Protein AF-A0A2T9XC57-F1 (afdb_monomer_lite)

Sequence (174 aa):
NIGWILNLRFNVKRILAKNRISYIISRSEQPKIIGRLDHIFEPLQGNVNLTKVRIVFYYKGPLEKLVKIESRRFYNKVRNEIYHRIEKEVSDSEFDNILKEMKTILSGIIKSDDDFDMLVNKAIIESVNSEIALIIGSDKNGIKFLFNKGNLIKEKGSVESIRSGMKFVMKKKE

Structure (mmCIF, N/CA/C/O backbone):
data_AF-A0A2T9XC57-F1
#
_entry.id   AF-A0A2T9XC57-F1
#
loop_
_atom_site.group_PDB
_atom_site.id
_atom_site.type_symbol
_atom_site.label_atom_id
_atom_site.label_alt_id
_atom_site.label_comp_id
_atom_site.label_asym_id
_atom_site.label_entity_id
_atom_site.label_seq_id
_atom_site.pdbx_PDB_ins_code
_atom_site.Cartn_x
_atom_site.Cartn_y
_atom_site.Cartn_z
_atom_site.occupancy
_atom_site.B_iso_or_equiv
_atom_site.auth_seq_id
_atom_site.auth_comp_id
_atom_site.auth_asym_id
_atom_site.auth_atom_id
_atom_site.pdbx_PDB_model_num
ATOM 1 N N . ASN A 1 1 ? -4.853 -30.685 -26.811 1.00 34.88 1 ASN A N 1
ATOM 2 C CA . ASN A 1 1 ? -3.842 -29.616 -26.661 1.00 34.88 1 ASN A CA 1
ATOM 3 C C . ASN A 1 1 ? -3.579 -29.377 -25.190 1.00 34.88 1 ASN A C 1
ATOM 5 O O . ASN A 1 1 ? -4.455 -28.896 -24.487 1.00 34.88 1 ASN A O 1
ATOM 9 N N . ILE A 1 2 ? -2.418 -29.825 -24.719 1.00 35.09 2 ILE A N 1
ATOM 10 C CA . ILE A 1 2 ? -2.031 -29.848 -23.307 1.00 35.09 2 ILE A CA 1
ATOM 11 C C . ILE A 1 2 ? -1.477 -28.461 -22.960 1.00 35.09 2 ILE A C 1
ATOM 13 O O . ILE A 1 2 ? -0.397 -28.091 -23.410 1.00 35.09 2 ILE A O 1
ATOM 17 N N . GLY A 1 3 ? -2.257 -27.671 -22.221 1.00 43.16 3 GLY A N 1
ATOM 18 C CA . GLY A 1 3 ? -1.859 -26.348 -21.748 1.00 43.16 3 GLY A CA 1
ATOM 19 C C . GLY A 1 3 ? -0.864 -26.478 -20.604 1.00 43.16 3 GLY A C 1
ATOM 20 O O . GLY A 1 3 ? -1.249 -26.753 -19.471 1.00 43.16 3 GLY A O 1
ATOM 21 N N . TRP A 1 4 ? 0.423 -26.315 -20.891 1.00 40.09 4 TRP A N 1
ATOM 22 C CA . TRP A 1 4 ? 1.441 -26.246 -19.850 1.00 40.09 4 TRP A CA 1
ATOM 23 C C . TRP A 1 4 ? 1.221 -24.962 -19.050 1.00 40.09 4 TRP A C 1
ATOM 25 O O . TRP A 1 4 ? 1.436 -23.858 -19.548 1.00 40.09 4 TRP A O 1
ATOM 35 N N . ILE A 1 5 ? 0.775 -25.107 -17.802 1.00 48.94 5 ILE A N 1
ATOM 36 C CA . ILE A 1 5 ? 0.831 -24.038 -16.808 1.00 48.94 5 ILE A CA 1
ATOM 37 C C . ILE A 1 5 ? 2.315 -23.738 -16.587 1.00 48.94 5 ILE A C 1
ATOM 39 O O . ILE A 1 5 ? 3.047 -24.511 -15.968 1.00 48.94 5 ILE A O 1
ATOM 43 N N . LEU A 1 6 ? 2.782 -22.627 -17.153 1.00 58.06 6 LEU A N 1
ATOM 44 C CA . LEU A 1 6 ? 4.124 -22.113 -16.919 1.00 58.06 6 LEU A CA 1
ATOM 45 C C . LEU A 1 6 ? 4.202 -21.612 -15.471 1.00 58.06 6 LEU A C 1
ATOM 47 O O . LEU A 1 6 ? 3.833 -20.478 -15.175 1.00 58.06 6 LEU A O 1
ATOM 51 N N . ASN A 1 7 ? 4.698 -22.450 -14.562 1.00 60.66 7 ASN A N 1
ATOM 52 C CA . ASN A 1 7 ? 5.052 -22.023 -13.211 1.00 60.66 7 ASN A CA 1
ATOM 53 C C . ASN A 1 7 ? 6.324 -21.164 -13.271 1.00 60.66 7 ASN A C 1
ATOM 55 O O . ASN A 1 7 ? 7.445 -21.671 -13.285 1.00 60.66 7 ASN A O 1
ATOM 59 N N . LEU A 1 8 ? 6.151 -19.843 -13.338 1.00 70.38 8 LEU A N 1
ATOM 60 C CA . LEU A 1 8 ? 7.250 -18.880 -13.306 1.00 70.38 8 LEU A CA 1
ATOM 61 C C . LEU A 1 8 ? 7.560 -18.525 -11.842 1.00 70.38 8 LEU A C 1
ATOM 63 O O . LEU A 1 8 ? 6.726 -17.941 -11.153 1.00 70.38 8 LEU A O 1
ATOM 67 N N . ARG A 1 9 ? 8.763 -18.857 -11.358 1.00 78.81 9 ARG A N 1
ATOM 68 C CA . ARG A 1 9 ? 9.241 -18.415 -10.038 1.00 78.81 9 ARG A CA 1
ATOM 69 C C . ARG A 1 9 ? 9.951 -17.070 -10.165 1.00 78.81 9 ARG A C 1
ATOM 71 O O . ARG A 1 9 ? 10.839 -16.908 -11.002 1.00 78.81 9 ARG A O 1
ATOM 78 N N . PHE A 1 10 ? 9.577 -16.123 -9.311 1.00 83.19 10 PHE A N 1
ATOM 79 C CA . PHE A 1 10 ? 10.170 -14.791 -9.248 1.00 83.19 10 PHE A CA 1
ATOM 80 C C . PHE A 1 10 ? 10.747 -14.533 -7.860 1.00 83.19 10 PHE A C 1
ATOM 82 O O . PHE A 1 10 ? 10.156 -14.915 -6.853 1.00 83.19 10 PHE A O 1
ATOM 89 N N . ASN A 1 11 ? 11.883 -13.846 -7.807 1.00 87.94 11 ASN A N 1
ATOM 90 C CA . ASN A 1 11 ? 12.405 -13.268 -6.579 1.00 87.94 11 ASN A CA 1
ATOM 91 C C . ASN A 1 11 ? 11.874 -11.838 -6.455 1.00 87.94 11 ASN A C 1
ATOM 93 O O . ASN A 1 11 ? 12.031 -11.050 -7.388 1.00 87.94 11 ASN A O 1
ATOM 97 N N . VAL A 1 12 ? 11.248 -11.510 -5.326 1.00 88.69 12 VAL A N 1
ATOM 98 C CA . VAL A 1 12 ? 10.724 -10.168 -5.055 1.00 88.69 12 VAL A CA 1
ATOM 99 C C . VAL A 1 12 ? 11.449 -9.593 -3.847 1.00 88.69 12 VAL A C 1
ATOM 101 O O . VAL A 1 12 ? 11.424 -10.172 -2.764 1.00 88.69 12 VAL A O 1
ATOM 104 N N . LYS A 1 13 ? 12.080 -8.432 -4.024 1.00 89.25 13 LYS A N 1
ATOM 105 C CA . LYS A 1 13 ? 12.746 -7.681 -2.955 1.00 89.25 13 LYS A CA 1
ATOM 106 C C . LYS A 1 13 ? 12.086 -6.324 -2.785 1.00 89.25 13 LYS A C 1
ATOM 108 O O . LYS A 1 13 ? 11.920 -5.597 -3.761 1.00 89.25 13 LYS A O 1
ATOM 113 N N . ARG A 1 14 ? 11.763 -5.962 -1.544 1.00 92.88 14 ARG A N 1
ATOM 114 C CA . ARG A 1 14 ? 11.306 -4.618 -1.172 1.00 92.88 14 ARG A CA 1
ATOM 115 C C . ARG A 1 14 ? 12.470 -3.840 -0.567 1.00 92.88 14 ARG A C 1
ATOM 117 O O . ARG A 1 14 ? 13.152 -4.352 0.313 1.00 92.88 14 ARG A O 1
ATOM 124 N N . ILE A 1 15 ? 12.671 -2.609 -1.022 1.00 89.38 15 ILE A N 1
ATOM 125 C CA . ILE A 1 15 ? 13.665 -1.671 -0.497 1.00 89.38 15 ILE A CA 1
ATOM 126 C C . ILE A 1 15 ? 12.924 -0.413 -0.055 1.00 89.38 15 ILE A C 1
ATOM 128 O O . ILE A 1 15 ? 12.207 0.196 -0.852 1.00 89.38 15 ILE A O 1
ATOM 132 N N . LEU A 1 16 ? 13.104 -0.038 1.210 1.00 84.94 16 LEU A N 1
ATOM 133 C CA . LEU A 1 16 ? 12.535 1.165 1.807 1.00 84.94 16 LEU A CA 1
ATOM 134 C C . LEU A 1 16 ? 13.640 2.213 1.960 1.00 84.94 16 LEU A C 1
ATOM 136 O O . LEU A 1 16 ? 14.706 1.924 2.495 1.00 84.94 16 LEU A O 1
ATOM 140 N N . ALA A 1 17 ? 13.384 3.420 1.471 1.00 85.31 17 ALA A N 1
ATOM 141 C CA . ALA A 1 17 ? 14.211 4.602 1.663 1.00 85.31 17 ALA A CA 1
ATOM 142 C C . ALA A 1 17 ? 13.312 5.779 2.065 1.00 85.31 17 ALA A C 1
ATOM 144 O O . ALA A 1 17 ? 12.106 5.745 1.821 1.00 85.31 17 ALA A O 1
ATOM 145 N N . LYS A 1 18 ? 13.903 6.838 2.637 1.00 79.38 18 LYS A N 1
ATOM 146 C CA . LYS A 1 18 ? 13.185 7.971 3.256 1.00 79.38 18 LYS A CA 1
ATOM 147 C C . LYS A 1 18 ? 12.006 8.512 2.432 1.00 79.38 18 LYS A C 1
ATOM 149 O O . LYS A 1 18 ? 10.978 8.851 2.997 1.00 79.38 18 LYS A O 1
ATOM 154 N N . ASN A 1 19 ? 12.153 8.605 1.114 1.00 85.06 19 ASN A N 1
ATOM 155 C CA . ASN A 1 19 ? 11.127 9.118 0.206 1.00 85.06 19 ASN A CA 1
ATOM 156 C C . ASN A 1 19 ? 10.875 8.188 -0.990 1.00 85.06 19 ASN A C 1
ATOM 158 O O . ASN A 1 19 ? 10.406 8.627 -2.043 1.00 85.06 19 ASN A O 1
ATOM 162 N N . ARG A 1 20 ? 11.235 6.906 -0.869 1.00 87.31 20 ARG A N 1
ATOM 163 C CA . ARG A 1 20 ? 11.116 5.953 -1.972 1.00 87.31 20 ARG A CA 1
ATOM 164 C C . ARG A 1 20 ? 10.869 4.539 -1.476 1.00 87.31 20 ARG A C 1
ATOM 166 O O . ARG A 1 20 ? 11.634 4.009 -0.680 1.00 87.31 20 ARG A O 1
ATOM 173 N N . ILE A 1 21 ? 9.871 3.888 -2.057 1.00 90.00 21 ILE A N 1
ATOM 174 C CA . ILE A 1 21 ? 9.620 2.457 -1.890 1.00 90.00 21 ILE A CA 1
ATOM 175 C C . ILE A 1 21 ? 9.890 1.787 -3.231 1.00 90.00 21 ILE A C 1
ATOM 177 O O . ILE A 1 21 ? 9.245 2.114 -4.224 1.00 90.00 21 ILE A O 1
ATOM 181 N N . SER A 1 22 ? 10.843 0.859 -3.273 1.00 91.69 22 SER A N 1
ATOM 182 C CA . SER A 1 22 ? 11.195 0.123 -4.493 1.00 91.69 22 SER A CA 1
ATOM 183 C C . SER A 1 22 ? 10.868 -1.357 -4.339 1.00 91.69 22 SER A C 1
ATOM 185 O O . SER A 1 22 ? 11.278 -1.985 -3.365 1.00 91.69 22 SER A O 1
ATOM 187 N N . TYR A 1 23 ? 10.201 -1.938 -5.327 1.00 92.56 23 TYR A N 1
ATOM 188 C CA . TYR A 1 23 ? 10.019 -3.377 -5.468 1.00 92.56 23 TYR A CA 1
ATOM 189 C C . TYR A 1 23 ? 10.837 -3.845 -6.663 1.00 92.56 23 TYR A C 1
ATOM 191 O O . TYR A 1 23 ? 10.642 -3.365 -7.777 1.00 92.56 23 TYR A O 1
ATOM 199 N N . ILE A 1 24 ? 11.766 -4.764 -6.439 1.00 92.69 24 ILE A N 1
ATOM 200 C CA . ILE A 1 24 ? 12.583 -5.372 -7.486 1.00 92.6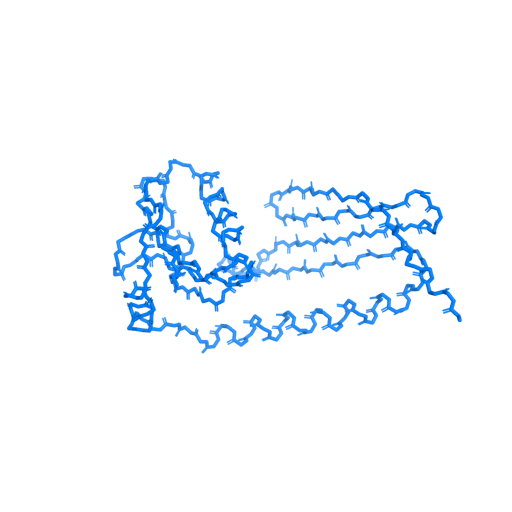9 24 ILE A CA 1
ATOM 201 C C . ILE A 1 24 ? 12.094 -6.798 -7.671 1.00 92.69 24 ILE A C 1
ATOM 203 O O . ILE A 1 24 ? 12.098 -7.582 -6.727 1.00 92.69 24 ILE A O 1
ATOM 207 N N . ILE A 1 25 ? 11.690 -7.119 -8.893 1.00 90.44 25 ILE A N 1
ATOM 208 C CA . ILE A 1 25 ? 11.275 -8.454 -9.304 1.00 90.44 25 ILE A CA 1
ATOM 209 C C . ILE A 1 25 ? 12.365 -8.983 -10.226 1.00 90.44 25 ILE A C 1
ATOM 211 O O . ILE A 1 25 ? 12.698 -8.339 -11.219 1.00 90.44 25 ILE A O 1
ATOM 215 N N . SER A 1 26 ? 12.941 -10.138 -9.928 1.00 91.12 26 SER A N 1
ATOM 216 C CA . SER A 1 26 ? 13.963 -10.727 -10.787 1.00 91.12 26 SER A CA 1
ATOM 217 C C . SER A 1 26 ? 13.775 -12.222 -10.980 1.00 91.12 26 SER A C 1
ATOM 219 O O . SER A 1 26 ? 13.326 -12.952 -10.096 1.00 91.12 26 SER A O 1
ATOM 221 N N . ARG A 1 27 ? 14.145 -12.674 -12.175 1.00 87.75 27 ARG A N 1
ATOM 222 C CA . ARG A 1 27 ? 14.293 -14.075 -12.539 1.00 87.75 27 ARG A CA 1
ATOM 223 C C . ARG A 1 27 ? 15.589 -14.238 -13.322 1.00 87.75 27 ARG A C 1
ATOM 225 O O . ARG A 1 27 ? 15.768 -13.621 -14.372 1.00 87.75 27 ARG A O 1
ATOM 232 N N . SER A 1 28 ? 16.487 -15.063 -12.795 1.00 85.19 28 SER A N 1
ATOM 233 C CA . SER A 1 28 ? 17.768 -15.401 -13.424 1.00 85.19 28 SER A CA 1
ATOM 234 C C . SER A 1 28 ? 17.653 -16.539 -14.446 1.00 85.19 28 SER A C 1
ATOM 236 O O . SER A 1 28 ? 18.448 -16.590 -15.385 1.00 85.19 28 SER A O 1
ATOM 238 N N . GLU A 1 29 ? 16.669 -17.425 -14.279 1.00 84.19 29 GLU A N 1
ATOM 239 C CA . GLU A 1 29 ? 16.327 -18.506 -15.213 1.00 84.19 29 GLU A CA 1
ATOM 240 C C . GLU A 1 29 ? 15.667 -17.987 -16.494 1.00 84.19 29 GLU A C 1
ATOM 242 O O . GLU A 1 29 ? 15.123 -16.884 -16.514 1.00 84.19 29 GLU A O 1
ATOM 247 N N . GLN A 1 30 ? 15.668 -18.793 -17.561 1.00 80.44 30 GLN A N 1
ATOM 248 C CA . GLN A 1 30 ? 14.990 -18.419 -18.798 1.00 80.44 30 GLN A CA 1
ATOM 249 C C . GLN A 1 30 ? 13.449 -18.543 -18.691 1.00 80.44 30 GLN A C 1
ATOM 251 O O . GLN A 1 30 ? 12.946 -19.540 -18.172 1.00 80.44 30 GLN A O 1
ATOM 256 N N . PRO A 1 31 ? 12.694 -17.558 -19.213 1.00 80.88 31 PRO A N 1
ATOM 257 C CA . PRO A 1 31 ? 13.201 -16.292 -19.728 1.00 80.88 31 PRO A CA 1
ATOM 258 C C . PRO A 1 31 ? 13.655 -15.358 -18.599 1.00 80.88 31 PRO A C 1
ATOM 260 O O . PRO A 1 31 ? 12.951 -15.183 -17.601 1.00 80.88 31 PRO A O 1
ATOM 263 N N . LYS A 1 32 ? 14.815 -14.718 -18.795 1.00 87.62 32 LYS A N 1
ATOM 264 C CA . LYS A 1 32 ? 15.352 -13.748 -17.835 1.00 87.62 32 LYS A CA 1
ATOM 265 C C . LYS A 1 32 ? 14.426 -12.543 -17.765 1.00 87.62 32 LYS A C 1
ATOM 267 O O . LYS A 1 32 ? 14.087 -11.964 -18.797 1.00 87.62 32 LYS A O 1
ATOM 272 N N . ILE A 1 33 ? 14.045 -12.167 -16.551 1.00 88.94 33 ILE A N 1
ATOM 273 C CA . ILE A 1 33 ? 13.144 -11.042 -16.297 1.00 88.94 33 ILE A CA 1
ATOM 274 C C . ILE A 1 33 ? 13.747 -10.174 -15.203 1.00 88.94 33 ILE A C 1
ATOM 276 O O . ILE A 1 33 ? 14.167 -10.673 -14.159 1.00 88.94 33 ILE A O 1
ATOM 280 N N . ILE A 1 34 ? 13.764 -8.866 -15.437 1.00 91.62 34 ILE A N 1
ATOM 281 C CA . ILE A 1 34 ? 14.095 -7.856 -14.436 1.00 91.62 34 ILE A CA 1
ATOM 282 C C . ILE A 1 34 ? 12.993 -6.802 -14.475 1.00 91.62 34 ILE A C 1
ATOM 284 O O . ILE A 1 34 ? 12.800 -6.128 -15.482 1.00 91.62 34 ILE A O 1
ATOM 288 N N . GLY A 1 35 ? 12.273 -6.664 -13.372 1.00 92.00 35 GLY A N 1
ATOM 289 C CA . GLY A 1 35 ? 11.265 -5.643 -13.142 1.00 92.00 35 GLY A CA 1
ATOM 290 C C . GLY A 1 35 ? 11.639 -4.777 -11.945 1.00 92.00 35 GLY A C 1
ATOM 291 O O . GLY A 1 35 ? 12.225 -5.255 -10.972 1.00 92.00 35 GLY A O 1
ATOM 292 N N . ARG A 1 36 ? 11.286 -3.498 -11.998 1.00 92.69 36 ARG A N 1
ATOM 293 C CA . ARG A 1 36 ? 11.405 -2.574 -10.872 1.00 92.69 36 ARG A CA 1
ATOM 294 C C . ARG A 1 36 ? 10.187 -1.667 -10.830 1.00 92.69 36 ARG A C 1
ATOM 296 O O . ARG A 1 36 ? 9.860 -1.047 -11.835 1.00 92.69 36 ARG A O 1
ATOM 303 N N . LEU A 1 37 ? 9.549 -1.576 -9.674 1.00 91.38 37 LEU A N 1
ATOM 304 C CA . LEU A 1 37 ? 8.478 -0.630 -9.394 1.00 91.38 37 LEU A CA 1
ATOM 305 C C . LEU A 1 37 ? 8.942 0.312 -8.290 1.00 91.38 37 LEU A C 1
ATOM 307 O O . LEU A 1 37 ? 9.191 -0.128 -7.173 1.00 91.38 37 LEU A O 1
ATOM 311 N N . ASP A 1 38 ? 9.053 1.594 -8.602 1.00 90.31 38 ASP A N 1
ATOM 312 C CA . ASP A 1 38 ? 9.417 2.633 -7.651 1.00 90.31 38 ASP A CA 1
ATOM 313 C C . ASP A 1 38 ? 8.210 3.528 -7.364 1.00 90.31 38 ASP A C 1
ATOM 315 O O . ASP A 1 38 ? 7.612 4.082 -8.285 1.00 90.31 38 ASP A O 1
ATOM 319 N N . HIS A 1 39 ? 7.901 3.720 -6.086 1.00 90.25 39 HIS A N 1
ATOM 320 C CA . HIS A 1 39 ? 7.047 4.793 -5.589 1.00 90.25 39 HIS A CA 1
ATOM 321 C C . HIS A 1 39 ? 7.962 5.858 -4.999 1.00 90.25 39 HIS A C 1
ATOM 323 O O . HIS A 1 39 ? 8.689 5.574 -4.050 1.00 90.25 39 HIS A O 1
ATOM 329 N N . ILE A 1 40 ? 7.977 7.051 -5.584 1.00 87.62 40 ILE A N 1
ATOM 330 C CA . ILE A 1 40 ? 8.833 8.161 -5.163 1.00 87.62 40 ILE A CA 1
ATOM 331 C C . ILE A 1 40 ? 7.928 9.281 -4.660 1.00 87.62 40 ILE A C 1
ATOM 333 O O . ILE A 1 40 ? 7.050 9.736 -5.389 1.00 87.62 40 ILE A O 1
ATOM 337 N N . PHE A 1 41 ? 8.145 9.700 -3.421 1.00 86.38 41 PHE A N 1
ATOM 338 C CA . PHE A 1 41 ? 7.369 10.724 -2.735 1.00 86.38 41 PHE A CA 1
ATOM 339 C C . PHE A 1 41 ? 8.151 12.038 -2.801 1.00 86.38 41 PHE A C 1
ATOM 341 O O . PHE A 1 41 ? 9.217 12.170 -2.200 1.00 86.38 41 PHE A O 1
ATOM 348 N N . GLU A 1 42 ? 7.669 12.995 -3.588 1.00 81.75 42 GLU A N 1
ATOM 349 C CA . GLU A 1 42 ? 8.304 14.305 -3.756 1.00 81.75 42 GLU A CA 1
ATOM 350 C C . GLU A 1 42 ? 7.339 15.385 -3.244 1.00 81.75 42 GLU A C 1
ATOM 352 O O . GLU A 1 42 ? 6.196 15.422 -3.706 1.00 81.75 42 GLU A O 1
ATOM 357 N N . PRO A 1 43 ? 7.740 16.268 -2.310 1.00 71.94 43 PRO A N 1
ATOM 358 C CA . PRO A 1 43 ? 6.919 17.425 -1.972 1.00 71.94 43 PRO A CA 1
ATOM 359 C C . PRO A 1 43 ? 6.743 18.290 -3.225 1.00 71.94 43 PRO A C 1
ATOM 361 O O . PRO A 1 43 ? 7.686 18.489 -3.999 1.00 71.94 43 PRO A O 1
ATOM 364 N N . LEU A 1 44 ? 5.531 18.786 -3.457 1.00 68.69 44 LEU A N 1
ATOM 365 C CA . LEU A 1 44 ? 5.274 19.721 -4.544 1.00 68.69 44 LEU A CA 1
ATOM 366 C C . LEU A 1 44 ? 6.041 21.016 -4.270 1.00 68.69 44 LEU A C 1
ATOM 368 O O . LEU A 1 44 ? 5.966 21.581 -3.179 1.00 68.69 44 LEU A O 1
ATOM 372 N N . GLN A 1 45 ? 6.811 21.476 -5.260 1.00 66.50 45 GLN A N 1
ATOM 373 C CA . GLN A 1 45 ? 7.562 22.725 -5.145 1.00 66.50 45 GLN A CA 1
ATOM 374 C C . GLN A 1 45 ? 6.622 23.859 -4.712 1.00 66.50 45 GLN A C 1
ATOM 376 O O . GLN A 1 45 ? 5.598 24.095 -5.347 1.00 66.50 45 GLN A O 1
ATOM 381 N N . GLY A 1 46 ? 6.970 24.532 -3.613 1.00 62.94 46 GLY A N 1
ATOM 382 C CA . GLY A 1 46 ? 6.188 25.636 -3.053 1.00 62.94 46 GLY A CA 1
ATOM 383 C C . GLY A 1 46 ? 5.027 25.235 -2.134 1.00 62.94 46 GLY A C 1
ATOM 384 O O . GLY A 1 46 ? 4.408 26.128 -1.565 1.00 62.94 46 GLY A O 1
ATOM 385 N N . ASN A 1 47 ? 4.736 23.942 -1.935 1.00 60.03 47 ASN A N 1
ATOM 386 C CA . ASN A 1 47 ? 3.706 23.502 -0.990 1.00 60.03 47 ASN A CA 1
ATOM 387 C C . ASN A 1 47 ? 4.122 22.235 -0.223 1.00 60.03 47 ASN A C 1
ATOM 389 O O . ASN A 1 47 ? 4.011 21.114 -0.716 1.00 60.03 47 ASN A O 1
ATOM 393 N N . VAL A 1 48 ? 4.576 22.432 1.017 1.00 61.16 48 VAL A N 1
ATOM 394 C CA . VAL A 1 48 ? 5.093 21.374 1.906 1.00 61.16 48 VAL A CA 1
ATOM 395 C C . VAL A 1 48 ? 4.021 20.363 2.325 1.00 61.16 48 VAL A C 1
ATOM 397 O O . VAL A 1 48 ? 4.359 19.242 2.692 1.00 61.16 48 VAL A O 1
ATOM 400 N N . ASN A 1 49 ? 2.742 20.736 2.222 1.00 62.38 49 ASN A N 1
ATOM 401 C CA . ASN A 1 49 ? 1.608 19.904 2.631 1.00 62.38 49 ASN A CA 1
ATOM 402 C C . ASN A 1 49 ? 1.055 19.050 1.482 1.00 62.38 49 ASN A C 1
ATOM 404 O O . ASN A 1 49 ? 0.115 18.285 1.674 1.00 62.38 49 ASN A O 1
ATOM 408 N N . LEU A 1 50 ? 1.607 19.175 0.271 1.00 64.62 50 LEU A N 1
ATOM 409 C CA . LEU A 1 50 ? 1.182 18.387 -0.880 1.00 64.62 50 LEU A CA 1
ATOM 410 C C . LEU A 1 50 ? 2.327 17.491 -1.346 1.00 64.62 50 LEU A C 1
ATOM 412 O O . LEU A 1 50 ? 3.355 17.960 -1.830 1.00 64.62 50 LEU A O 1
ATOM 416 N N . THR A 1 51 ? 2.131 16.179 -1.243 1.00 73.75 51 THR A N 1
ATOM 417 C CA . THR A 1 51 ? 3.089 15.186 -1.739 1.00 73.75 51 THR A CA 1
ATOM 418 C C . THR A 1 51 ? 2.655 14.672 -3.105 1.00 73.75 51 THR A C 1
ATOM 420 O O . THR A 1 51 ? 1.567 14.125 -3.271 1.00 73.75 51 THR A O 1
ATOM 423 N N . LYS A 1 52 ? 3.532 14.796 -4.099 1.00 80.56 52 LYS A N 1
ATOM 424 C CA . LYS A 1 52 ? 3.388 14.140 -5.395 1.00 80.56 52 LYS A CA 1
ATOM 425 C C . LYS A 1 52 ? 3.996 12.745 -5.321 1.00 80.56 52 LYS A C 1
ATOM 427 O O . LYS A 1 52 ? 5.188 12.585 -5.071 1.00 80.56 52 LYS A O 1
ATOM 432 N N . VAL A 1 53 ? 3.184 11.731 -5.610 1.00 83.31 53 VAL A N 1
ATOM 433 C CA . VAL A 1 53 ? 3.660 10.352 -5.758 1.00 83.31 53 VAL 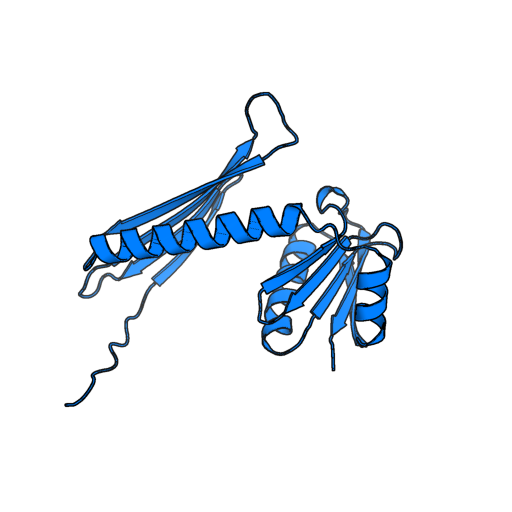A CA 1
ATOM 434 C C . VAL A 1 53 ? 3.981 10.090 -7.228 1.00 83.31 53 VAL A C 1
ATOM 436 O O . VAL A 1 53 ? 3.094 10.085 -8.083 1.00 83.31 53 VAL A O 1
ATOM 439 N N . ARG A 1 54 ? 5.258 9.861 -7.544 1.00 84.94 54 ARG A N 1
ATOM 440 C CA . ARG A 1 54 ? 5.703 9.397 -8.864 1.00 84.94 54 ARG A CA 1
ATOM 441 C C . ARG A 1 54 ? 5.868 7.882 -8.836 1.00 84.94 54 ARG A C 1
ATOM 443 O O . ARG A 1 54 ? 6.747 7.366 -8.150 1.00 84.94 54 ARG A O 1
ATOM 450 N N . ILE A 1 55 ? 5.054 7.187 -9.626 1.00 86.62 55 ILE A N 1
ATOM 451 C CA . ILE A 1 55 ? 5.157 5.740 -9.834 1.00 86.62 55 ILE A CA 1
ATOM 452 C C . ILE A 1 55 ? 5.960 5.489 -11.110 1.00 86.62 55 ILE A C 1
ATOM 454 O O . ILE A 1 55 ? 5.566 5.936 -12.188 1.00 86.62 55 ILE A O 1
ATOM 458 N N . VAL A 1 56 ? 7.088 4.792 -10.996 1.00 88.56 56 VAL A N 1
ATOM 459 C CA . VAL A 1 56 ? 7.951 4.4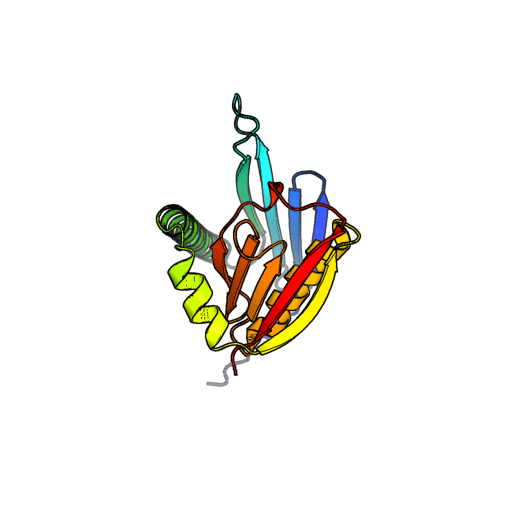38 -12.131 1.00 88.56 56 VAL A CA 1
ATOM 460 C C . VAL A 1 56 ? 8.045 2.928 -12.222 1.00 88.56 56 VAL A C 1
ATOM 462 O O . VAL A 1 56 ? 8.477 2.270 -11.280 1.00 88.56 56 VAL A O 1
ATOM 465 N N . PHE A 1 57 ? 7.666 2.381 -13.372 1.00 90.75 57 PHE A N 1
ATOM 466 C CA . PHE A 1 57 ? 7.812 0.962 -13.651 1.00 90.75 57 PHE A CA 1
ATOM 467 C C . PHE A 1 57 ? 8.835 0.737 -14.763 1.00 90.75 57 PHE A C 1
ATOM 469 O O . PHE A 1 57 ? 8.705 1.272 -15.865 1.00 90.75 57 PHE A O 1
ATOM 476 N N . TYR A 1 58 ? 9.851 -0.063 -14.459 1.00 91.50 58 TYR A N 1
ATOM 477 C CA . TYR A 1 58 ? 10.862 -0.540 -15.389 1.00 91.50 58 TYR A CA 1
ATOM 478 C C . TYR A 1 58 ? 10.702 -2.043 -15.580 1.00 91.50 58 TYR A C 1
ATOM 480 O O . TYR A 1 58 ? 10.517 -2.786 -14.616 1.00 91.50 58 TYR A O 1
ATOM 488 N N . TYR A 1 59 ? 10.831 -2.490 -16.822 1.00 90.12 59 TYR A N 1
ATOM 489 C CA . TYR A 1 59 ? 10.804 -3.897 -17.175 1.00 90.12 59 TYR A CA 1
ATOM 490 C C . TYR A 1 59 ? 11.812 -4.176 -18.284 1.00 90.12 59 TYR A C 1
ATOM 492 O O . TYR A 1 59 ? 11.889 -3.421 -19.252 1.00 90.12 59 TYR A O 1
ATOM 500 N N . LYS A 1 60 ? 12.542 -5.281 -18.140 1.00 90.31 60 LYS A N 1
ATOM 501 C CA . LYS A 1 60 ? 13.418 -5.859 -19.153 1.00 90.31 60 LYS A CA 1
ATOM 502 C C . LYS A 1 60 ? 13.207 -7.368 -19.198 1.00 90.31 60 LYS A C 1
ATOM 504 O O . LYS A 1 60 ? 13.362 -8.045 -18.178 1.00 90.31 60 LYS A O 1
ATOM 509 N N . GLY A 1 61 ? 12.871 -7.892 -20.369 1.00 87.62 61 GLY A N 1
ATOM 510 C CA . GLY A 1 61 ? 12.530 -9.305 -20.548 1.00 87.62 61 GLY A CA 1
ATOM 511 C C . GLY A 1 61 ? 11.667 -9.539 -21.788 1.00 87.62 61 GLY A C 1
ATOM 512 O O . GLY A 1 61 ? 11.522 -8.646 -22.615 1.00 87.62 61 GLY A O 1
ATOM 513 N N . PRO A 1 62 ? 11.078 -10.726 -21.967 1.00 83.75 62 PRO A N 1
ATOM 514 C CA . PRO A 1 62 ? 10.148 -10.964 -23.066 1.00 83.75 62 PRO A CA 1
ATOM 515 C C . PRO A 1 62 ? 8.907 -10.074 -22.981 1.00 83.75 62 PRO A C 1
ATOM 517 O O . PRO A 1 62 ? 8.497 -9.657 -21.906 1.00 83.75 62 PRO A O 1
ATOM 520 N N . LEU A 1 63 ? 8.237 -9.857 -24.114 1.00 86.19 63 LEU A N 1
ATOM 521 C CA . LEU A 1 63 ? 6.934 -9.181 -24.152 1.00 86.19 63 LEU A CA 1
ATOM 522 C C . LEU A 1 63 ? 6.949 -7.732 -23.615 1.00 86.19 63 LEU A C 1
ATOM 524 O O . LEU A 1 63 ? 5.909 -7.236 -23.188 1.00 86.19 63 LEU A O 1
ATOM 528 N N . GLU A 1 64 ? 8.076 -7.010 -23.686 1.00 83.25 64 GLU A N 1
ATOM 529 C CA . GLU A 1 64 ? 8.197 -5.639 -23.142 1.00 83.25 64 GLU A CA 1
ATOM 530 C C . GLU A 1 64 ? 7.096 -4.690 -23.636 1.00 83.25 64 GLU A C 1
ATOM 532 O O . GLU A 1 64 ? 6.576 -3.878 -22.871 1.00 83.25 64 GLU A O 1
ATOM 537 N N . LYS A 1 65 ? 6.697 -4.811 -24.911 1.00 80.25 65 LYS A N 1
ATOM 538 C CA . LYS A 1 65 ? 5.595 -4.025 -25.491 1.00 80.25 65 LYS A CA 1
ATOM 539 C C . LYS A 1 65 ? 4.267 -4.294 -24.781 1.00 80.25 65 LYS A C 1
ATOM 541 O O . LYS A 1 65 ? 3.565 -3.344 -24.443 1.00 80.25 65 LYS A O 1
ATOM 546 N N . LEU A 1 66 ? 3.939 -5.567 -24.550 1.00 74.56 66 LEU A N 1
ATOM 547 C CA . LEU A 1 66 ? 2.713 -5.972 -23.861 1.00 74.56 66 LEU A CA 1
ATOM 548 C C . LEU A 1 66 ? 2.745 -5.492 -22.410 1.00 74.56 66 LEU A C 1
ATOM 550 O O . LEU A 1 66 ? 1.806 -4.851 -21.953 1.00 74.56 66 LEU A O 1
ATOM 554 N N . VAL A 1 67 ? 3.870 -5.713 -21.729 1.00 80.31 67 VAL A N 1
ATOM 555 C CA . VAL A 1 67 ? 4.081 -5.257 -20.355 1.00 80.31 67 VAL A CA 1
ATOM 556 C C . VAL A 1 67 ? 3.895 -3.742 -20.250 1.00 80.31 67 VAL A C 1
ATOM 558 O O . VAL A 1 67 ? 3.151 -3.278 -19.395 1.00 80.31 67 VAL A O 1
ATOM 561 N N . LYS A 1 68 ? 4.464 -2.955 -21.171 1.00 83.19 68 LYS A N 1
ATOM 562 C CA . LYS A 1 68 ? 4.285 -1.496 -21.209 1.00 83.19 68 LYS A CA 1
ATOM 563 C C . LYS A 1 68 ? 2.819 -1.078 -21.375 1.00 83.19 68 LYS A C 1
ATOM 565 O O . LYS A 1 68 ? 2.404 -0.087 -20.772 1.00 83.19 68 LYS A O 1
ATOM 570 N N . ILE A 1 69 ? 2.046 -1.788 -22.199 1.00 81.00 69 ILE A N 1
ATOM 571 C CA . ILE A 1 69 ? 0.613 -1.520 -22.397 1.00 81.00 69 ILE A CA 1
ATOM 572 C C . ILE A 1 69 ? -0.163 -1.816 -21.111 1.00 81.00 69 ILE A C 1
ATOM 574 O O . ILE A 1 69 ? -0.912 -0.957 -20.645 1.00 81.00 69 ILE A O 1
ATOM 578 N N . GLU A 1 70 ? 0.062 -2.980 -20.504 1.00 79.62 70 GLU A N 1
ATOM 579 C CA . GLU A 1 70 ? -0.613 -3.381 -19.267 1.00 79.62 70 GLU A CA 1
ATOM 580 C C . GLU A 1 70 ? -0.261 -2.463 -18.092 1.00 79.62 70 GLU A C 1
ATOM 582 O O . GLU A 1 70 ? -1.145 -2.021 -17.360 1.00 79.62 70 GLU A O 1
ATOM 587 N N . SER A 1 71 ? 1.002 -2.049 -17.962 1.00 82.88 71 SER A N 1
ATOM 588 C CA . SER A 1 71 ? 1.409 -1.080 -16.940 1.00 82.88 71 SER A CA 1
ATOM 589 C C . SER A 1 71 ? 0.740 0.282 -17.119 1.00 82.88 71 SER A C 1
ATOM 591 O O . SER A 1 71 ? 0.366 0.912 -16.133 1.00 82.88 71 SER A O 1
ATOM 593 N N . ARG A 1 72 ? 0.543 0.744 -18.363 1.00 84.88 72 ARG A N 1
ATOM 594 C CA . ARG A 1 72 ? -0.200 1.987 -18.640 1.00 84.88 72 ARG A CA 1
ATOM 595 C C . ARG A 1 72 ? -1.677 1.858 -18.282 1.00 84.88 72 ARG A C 1
ATOM 597 O O . ARG A 1 72 ? -2.236 2.780 -17.694 1.00 84.88 72 ARG A O 1
ATOM 604 N N . ARG A 1 73 ? -2.302 0.723 -18.610 1.00 83.19 73 ARG A N 1
ATOM 605 C CA . ARG A 1 73 ? -3.694 0.429 -18.232 1.00 83.19 73 ARG A CA 1
ATOM 606 C C . ARG A 1 73 ? -3.860 0.437 -16.715 1.00 83.19 73 ARG A C 1
ATOM 608 O O . ARG A 1 73 ? -4.743 1.124 -16.209 1.00 83.19 73 ARG A O 1
ATOM 615 N N . PHE A 1 74 ? -2.971 -0.253 -16.004 1.00 82.88 74 PHE A N 1
ATOM 616 C CA . PHE A 1 74 ? -2.949 -0.272 -14.545 1.00 82.88 74 PHE A CA 1
ATOM 617 C C . PHE A 1 74 ? -2.758 1.130 -13.952 1.00 82.88 74 PHE A C 1
ATOM 619 O O . PHE A 1 74 ? -3.533 1.533 -13.091 1.00 82.88 74 PHE A O 1
ATOM 626 N N . TYR A 1 75 ? -1.793 1.907 -14.458 1.00 82.62 75 TYR A N 1
ATOM 627 C CA . TYR A 1 75 ? -1.568 3.284 -14.011 1.00 82.62 75 TYR A CA 1
ATOM 628 C C . TYR A 1 75 ? -2.824 4.151 -14.155 1.00 82.62 75 TYR A C 1
ATOM 630 O O . TYR A 1 75 ? -3.214 4.829 -13.208 1.00 82.62 75 TYR A O 1
ATOM 638 N N . ASN A 1 76 ? -3.486 4.104 -15.315 1.00 83.19 76 ASN A N 1
ATOM 639 C CA . ASN A 1 76 ? -4.707 4.875 -15.551 1.00 83.19 76 ASN A CA 1
ATOM 640 C C . ASN A 1 76 ? -5.844 4.445 -14.618 1.00 83.19 76 ASN A C 1
ATOM 642 O O . ASN A 1 76 ? -6.558 5.299 -14.101 1.00 83.19 76 ASN A O 1
ATOM 646 N N . LYS A 1 77 ? -5.984 3.138 -14.367 1.00 83.25 77 LYS A N 1
ATOM 647 C CA . LYS A 1 77 ? -6.968 2.608 -13.420 1.00 83.25 77 LYS A CA 1
ATOM 648 C C . LYS A 1 77 ? -6.731 3.154 -12.009 1.00 83.25 77 LYS A C 1
ATOM 650 O O . LYS A 1 77 ? -7.639 3.749 -11.440 1.00 83.25 77 LYS A O 1
ATOM 655 N N . VAL A 1 78 ? -5.509 3.023 -11.489 1.00 80.06 78 VAL A N 1
ATOM 656 C CA . VAL A 1 78 ? -5.140 3.517 -10.149 1.00 80.06 78 VAL A CA 1
ATOM 657 C C . VAL A 1 78 ? -5.329 5.028 -10.050 1.00 80.06 78 VAL A C 1
ATOM 659 O O . VAL A 1 78 ? -5.896 5.519 -9.079 1.00 80.06 78 VAL A O 1
ATOM 662 N N . ARG A 1 79 ? -4.902 5.775 -11.074 1.00 80.50 79 ARG A N 1
ATOM 663 C CA . ARG A 1 79 ? -5.090 7.227 -11.138 1.00 80.50 79 ARG A CA 1
ATOM 664 C C . ARG A 1 79 ? -6.570 7.591 -11.003 1.00 80.50 79 ARG A C 1
ATOM 666 O O . ARG A 1 79 ? -6.905 8.425 -10.170 1.00 80.50 79 ARG A O 1
ATOM 673 N N . ASN A 1 80 ? -7.443 6.956 -11.783 1.00 79.75 80 ASN A N 1
ATOM 674 C CA . ASN A 1 80 ? -8.879 7.230 -11.752 1.00 79.75 80 ASN A CA 1
ATOM 675 C C . ASN A 1 80 ? -9.510 6.867 -10.400 1.00 79.75 80 ASN A C 1
ATOM 677 O O . ASN A 1 80 ? -10.313 7.642 -9.888 1.00 79.75 80 ASN A O 1
ATOM 681 N N . GLU A 1 81 ? -9.120 5.737 -9.803 1.00 78.31 81 GLU A N 1
ATOM 682 C CA . GLU A 1 81 ? -9.592 5.321 -8.475 1.00 78.31 81 GLU A CA 1
ATOM 683 C C . GLU A 1 81 ? -9.200 6.322 -7.382 1.00 78.31 81 GLU A C 1
ATOM 685 O O . GLU A 1 81 ? -10.031 6.656 -6.541 1.00 78.31 81 GLU A O 1
ATOM 690 N N . ILE A 1 82 ? -7.969 6.844 -7.413 1.00 72.25 82 ILE A N 1
ATOM 691 C CA . ILE A 1 82 ? -7.518 7.873 -6.466 1.00 72.25 82 ILE A CA 1
ATOM 692 C C . ILE A 1 82 ? -8.340 9.156 -6.637 1.00 72.25 82 ILE A C 1
ATOM 694 O O . ILE A 1 82 ? -8.853 9.676 -5.651 1.00 72.25 82 ILE A O 1
ATOM 698 N N . TYR A 1 83 ? -8.531 9.639 -7.870 1.00 69.31 83 TYR A N 1
ATOM 699 C CA . TYR A 1 83 ? -9.342 10.841 -8.107 1.00 69.31 83 TYR A CA 1
ATOM 700 C C . TYR A 1 83 ? -10.798 10.666 -7.656 1.00 69.31 83 TYR A C 1
ATOM 702 O O . TYR A 1 83 ? -11.340 11.559 -7.016 1.00 69.31 83 TYR A O 1
ATOM 710 N N . HIS A 1 84 ? -11.411 9.506 -7.913 1.00 64.25 84 HIS A N 1
ATOM 711 C CA . HIS A 1 84 ? -12.783 9.230 -7.469 1.00 64.25 84 HIS A CA 1
ATOM 712 C C . HIS A 1 84 ? -12.920 9.125 -5.942 1.00 64.25 84 HIS A C 1
ATOM 714 O O . HIS A 1 84 ? -13.996 9.390 -5.411 1.00 64.25 84 HIS A O 1
ATOM 720 N N . ARG A 1 85 ? -11.863 8.718 -5.226 1.00 61.69 85 ARG A N 1
ATOM 721 C CA . ARG A 1 85 ? -11.864 8.668 -3.754 1.00 61.69 85 ARG A CA 1
ATOM 722 C C . ARG A 1 85 ? -11.753 10.052 -3.124 1.00 61.69 85 ARG A C 1
ATOM 724 O O . ARG A 1 85 ? -12.431 10.299 -2.137 1.00 61.69 85 ARG A O 1
ATOM 731 N N . ILE A 1 86 ? -10.963 10.949 -3.716 1.00 59.22 86 ILE A N 1
ATOM 732 C CA . ILE A 1 86 ? -10.815 12.333 -3.233 1.00 59.22 86 ILE A CA 1
ATOM 733 C C . ILE A 1 86 ? -12.160 13.087 -3.275 1.00 59.22 86 ILE A C 1
ATOM 735 O O . ILE A 1 86 ? -12.406 13.943 -2.435 1.00 59.22 86 ILE A O 1
ATOM 739 N N . GLU A 1 87 ? -13.064 12.741 -4.197 1.00 51.59 87 GLU A N 1
ATOM 740 C CA . GLU A 1 87 ? -14.391 13.370 -4.312 1.00 51.59 87 GLU A CA 1
ATOM 741 C C . GLU A 1 87 ? -15.455 12.815 -3.346 1.00 51.59 87 GLU A C 1
ATOM 743 O O . GLU A 1 87 ? -16.559 13.354 -3.274 1.00 51.59 87 GLU A O 1
ATOM 748 N N . LYS A 1 88 ? -15.160 11.750 -2.589 1.00 55.16 88 LYS A N 1
ATOM 749 C CA . LYS A 1 88 ? -16.110 11.127 -1.656 1.00 55.16 88 LYS A CA 1
ATOM 750 C C . LYS A 1 88 ? -15.520 11.040 -0.254 1.00 55.16 88 LYS A C 1
ATOM 752 O O . LYS A 1 88 ? -15.186 9.953 0.216 1.00 55.16 88 LYS A O 1
ATOM 757 N N . GLU A 1 89 ? -15.436 12.175 0.436 1.00 59.16 89 GLU A N 1
ATOM 758 C CA . GLU A 1 89 ? -15.318 12.141 1.895 1.00 59.16 89 GLU A CA 1
ATOM 759 C C . GLU A 1 89 ? -16.546 11.429 2.474 1.00 59.16 89 GLU A C 1
ATOM 761 O O . GLU A 1 89 ? -17.691 11.846 2.292 1.00 59.16 89 GLU A O 1
ATOM 766 N N . VAL A 1 90 ? -16.300 10.307 3.145 1.00 65.94 90 VAL A N 1
ATOM 767 C CA . VAL A 1 90 ? -17.344 9.498 3.773 1.00 65.94 90 VAL A CA 1
ATOM 768 C C . VAL A 1 90 ? -17.803 10.203 5.053 1.00 65.94 90 VAL A C 1
ATOM 770 O O . VAL A 1 90 ? -16.987 10.563 5.909 1.00 65.94 90 VAL A O 1
ATOM 773 N N . SER A 1 91 ? -19.114 10.404 5.207 1.00 71.69 91 SER A N 1
ATOM 774 C CA . SER A 1 91 ? -19.674 11.039 6.405 1.00 71.69 91 SER A CA 1
ATOM 775 C C . SER A 1 91 ? -19.472 10.164 7.652 1.00 71.69 91 SER A C 1
ATOM 777 O O . SER A 1 91 ? -19.324 8.944 7.566 1.00 71.69 91 SER A O 1
ATOM 779 N N . ASP A 1 92 ? -19.502 10.769 8.850 1.00 70.56 92 ASP A N 1
ATOM 780 C CA . ASP A 1 92 ? -19.479 9.986 10.103 1.00 70.56 92 ASP A CA 1
ATOM 781 C C . ASP A 1 92 ? -20.652 9.015 10.198 1.00 70.56 92 ASP A C 1
ATOM 783 O O . ASP A 1 92 ? -20.472 7.866 10.591 1.00 70.56 92 ASP A O 1
ATOM 787 N N . SER A 1 93 ? -21.839 9.455 9.777 1.00 77.44 93 SER A N 1
ATOM 788 C CA . SER A 1 93 ? -23.055 8.647 9.840 1.00 77.44 93 SER A CA 1
ATOM 789 C C . SER A 1 93 ? -22.958 7.368 9.009 1.00 77.44 93 SER A C 1
ATOM 791 O O . SER A 1 93 ? -23.470 6.327 9.420 1.00 77.44 93 SER A O 1
ATOM 793 N N . GLU A 1 94 ? -22.286 7.421 7.859 1.00 79.62 94 GLU A N 1
ATOM 794 C CA . GLU A 1 94 ? -22.093 6.254 7.005 1.00 79.62 94 GLU A CA 1
ATOM 795 C C . GLU A 1 94 ? -21.122 5.250 7.641 1.00 79.62 94 GLU A C 1
ATOM 797 O O . GLU A 1 94 ? -21.410 4.052 7.669 1.00 79.62 94 GLU A O 1
ATOM 802 N N . PHE A 1 95 ? -20.011 5.723 8.216 1.00 82.50 95 PHE A N 1
ATOM 803 C CA . PHE A 1 95 ? -19.065 4.859 8.928 1.00 82.50 95 PHE A CA 1
ATOM 804 C C . PHE A 1 95 ? -19.695 4.227 10.170 1.00 82.50 95 PHE A C 1
ATOM 806 O O . PHE A 1 95 ? -19.561 3.024 10.384 1.00 82.50 95 PHE A O 1
ATOM 813 N N . ASP A 1 96 ? -20.415 5.009 10.970 1.00 82.00 96 ASP A N 1
ATOM 814 C CA . ASP A 1 96 ? -21.012 4.530 12.216 1.00 82.00 96 ASP A CA 1
ATOM 815 C C . ASP A 1 96 ? -22.084 3.462 11.960 1.00 82.00 96 ASP A C 1
ATOM 817 O O . ASP A 1 96 ? -22.207 2.515 12.737 1.00 82.00 96 ASP A O 1
ATOM 821 N N . ASN A 1 97 ? -22.822 3.556 10.849 1.00 84.38 97 ASN A N 1
ATOM 822 C CA . ASN A 1 97 ? -23.767 2.515 10.446 1.00 84.38 97 ASN A CA 1
ATOM 823 C C . ASN A 1 97 ? -23.064 1.207 10.063 1.00 84.38 97 ASN A C 1
ATOM 825 O O . ASN A 1 97 ? -23.497 0.149 10.508 1.00 84.38 97 ASN A O 1
ATOM 829 N N . ILE A 1 98 ? -21.949 1.271 9.327 1.00 83.50 98 ILE A N 1
ATOM 830 C CA . ILE A 1 98 ? -21.141 0.084 8.995 1.00 83.50 98 ILE A CA 1
ATOM 831 C C . ILE A 1 98 ? -20.601 -0.567 10.276 1.00 83.50 98 ILE A C 1
ATOM 833 O O . ILE A 1 98 ? -20.664 -1.782 10.439 1.00 83.50 98 ILE A O 1
ATOM 837 N N . LEU A 1 99 ? -20.112 0.240 11.222 1.00 85.31 99 LEU A N 1
ATOM 838 C CA . LEU A 1 99 ? -19.514 -0.249 12.466 1.00 85.31 99 LEU A CA 1
ATOM 839 C C . LEU A 1 99 ? -20.505 -0.938 13.416 1.00 85.31 99 LEU A C 1
ATOM 841 O O . LEU A 1 99 ? -20.054 -1.697 14.278 1.00 85.31 99 LEU A O 1
ATOM 845 N N . LYS A 1 100 ? -21.816 -0.678 13.298 1.00 85.56 100 LYS A N 1
ATOM 846 C CA . LYS A 1 100 ? -22.857 -1.340 14.111 1.00 85.56 100 LYS A CA 1
ATOM 847 C C . LYS A 1 100 ? -22.994 -2.828 13.792 1.00 85.56 100 LYS A C 1
ATOM 849 O O . LYS A 1 100 ? -23.351 -3.597 14.675 1.00 85.56 100 LYS A O 1
ATOM 854 N N . GLU A 1 101 ? -22.681 -3.227 12.563 1.00 87.50 101 GLU A N 1
ATOM 855 C CA . GLU A 1 101 ? -22.761 -4.618 12.098 1.00 87.50 101 GLU A CA 1
ATOM 856 C C . GLU A 1 101 ? -21.470 -5.413 12.368 1.00 87.50 101 GLU A C 1
ATOM 858 O O . GLU A 1 101 ? -21.354 -6.569 11.971 1.00 87.50 101 GLU A O 1
ATOM 863 N N . MET A 1 102 ? -20.468 -4.807 13.015 1.00 92.88 102 MET A N 1
ATOM 864 C CA . MET A 1 102 ? -19.137 -5.398 13.174 1.00 92.88 102 MET A CA 1
ATOM 865 C C . MET A 1 102 ? -18.799 -5.681 14.639 1.00 92.88 102 MET A C 1
ATOM 867 O O . MET A 1 102 ? -19.060 -4.868 15.530 1.00 92.88 102 MET A O 1
ATOM 871 N N . LYS A 1 103 ? -18.109 -6.797 14.889 1.00 93.06 103 LYS A N 1
ATOM 872 C CA . LYS A 1 103 ? -17.611 -7.171 16.220 1.00 93.06 103 LYS A CA 1
ATOM 873 C C . LYS A 1 103 ? -16.158 -6.773 16.413 1.00 93.06 103 LYS A C 1
ATOM 875 O O . LYS A 1 103 ? -15.339 -6.926 15.512 1.00 93.06 103 LYS A O 1
ATOM 880 N N . THR A 1 104 ? -15.816 -6.289 17.602 1.00 93.19 104 THR A N 1
ATOM 881 C CA . THR A 1 104 ? -14.424 -5.995 17.966 1.00 93.19 104 THR A CA 1
ATOM 882 C C . THR A 1 104 ? -13.617 -7.285 18.068 1.00 93.19 104 THR A C 1
ATOM 884 O O . THR A 1 104 ? -13.992 -8.189 18.808 1.00 93.19 104 THR A O 1
ATOM 887 N N . ILE A 1 105 ? -12.492 -7.345 17.357 1.00 94.44 105 ILE A N 1
ATOM 888 C CA . ILE A 1 105 ? -11.570 -8.492 17.354 1.00 94.44 105 ILE A CA 1
ATOM 889 C C . ILE A 1 105 ? -10.208 -8.164 17.974 1.00 94.44 105 ILE A C 1
ATOM 891 O O . ILE A 1 105 ? -9.481 -9.065 18.381 1.00 94.44 105 ILE A O 1
ATOM 895 N N . LEU A 1 106 ? -9.844 -6.881 18.051 1.00 94.19 106 LEU A N 1
ATOM 896 C CA . LEU A 1 106 ? -8.601 -6.428 18.669 1.00 94.19 106 LEU A CA 1
ATOM 897 C C . LEU A 1 106 ? -8.749 -4.980 19.138 1.00 94.19 106 LEU A C 1
ATOM 899 O O . LEU A 1 106 ? -9.371 -4.167 18.462 1.00 94.19 106 LEU A O 1
ATOM 903 N N . SER A 1 107 ? -8.140 -4.634 20.264 1.00 93.50 107 SER A N 1
ATOM 904 C CA . SER A 1 107 ? -8.051 -3.251 20.737 1.00 93.50 107 SER A CA 1
ATOM 905 C C . SER A 1 107 ? -6.775 -3.048 21.538 1.00 93.50 107 SER A C 1
ATOM 907 O O . SER A 1 107 ? -6.289 -3.989 22.165 1.00 93.50 107 SER A O 1
ATOM 909 N N . GLY A 1 108 ? -6.249 -1.829 21.557 1.00 92.94 108 GLY A N 1
ATOM 910 C CA . GLY A 1 108 ? -5.021 -1.535 22.285 1.00 92.94 108 GLY A CA 1
ATOM 911 C C . GLY A 1 108 ? -4.595 -0.080 22.171 1.00 92.94 108 GLY A C 1
ATOM 912 O O . GLY A 1 108 ? -5.418 0.798 21.917 1.00 92.94 108 GLY A O 1
ATOM 913 N N . ILE A 1 109 ? -3.303 0.162 22.380 1.00 90.50 109 ILE A N 1
ATOM 914 C CA . ILE A 1 109 ? -2.661 1.477 22.297 1.00 90.50 109 ILE A CA 1
ATOM 915 C C . ILE A 1 109 ? -1.486 1.371 21.324 1.00 90.50 109 ILE A C 1
ATOM 917 O O . ILE A 1 109 ? -0.720 0.412 21.403 1.00 90.50 109 ILE A O 1
ATOM 921 N N . ILE A 1 110 ? -1.350 2.350 20.432 1.00 86.62 110 ILE A N 1
ATOM 922 C CA . ILE A 1 110 ? -0.214 2.486 19.514 1.00 86.62 110 ILE A CA 1
ATOM 923 C C . ILE A 1 110 ? 0.966 3.051 20.308 1.00 86.62 110 ILE A C 1
ATOM 925 O O . ILE A 1 110 ? 0.865 4.169 20.817 1.00 86.62 110 ILE A O 1
ATOM 929 N N . LYS A 1 111 ? 2.064 2.301 20.465 1.00 85.19 111 LYS A N 1
ATOM 930 C CA . LYS A 1 111 ? 3.220 2.757 21.259 1.00 85.19 111 LYS A CA 1
ATOM 931 C C . LYS A 1 111 ? 4.282 3.422 20.390 1.00 85.19 111 LYS A C 1
ATOM 933 O O . LYS A 1 111 ? 4.925 4.364 20.849 1.00 85.19 111 LYS A O 1
ATOM 938 N N . SER A 1 112 ? 4.432 2.982 19.148 1.00 78.69 112 SER A N 1
ATOM 939 C CA . SER A 1 112 ? 5.377 3.529 18.170 1.00 78.69 112 SER A CA 1
ATOM 940 C C . SER A 1 112 ? 4.756 3.635 16.774 1.00 78.69 112 SER A C 1
ATOM 942 O O . SER A 1 112 ? 3.687 3.083 16.515 1.00 78.69 112 SER A O 1
ATOM 944 N N . ASP A 1 113 ? 5.443 4.319 15.858 1.00 70.81 113 ASP A N 1
ATOM 945 C CA . ASP A 1 113 ? 5.043 4.377 14.445 1.00 70.81 113 ASP A CA 1
ATOM 946 C C . ASP A 1 113 ? 5.102 2.984 13.783 1.00 70.81 113 ASP A C 1
ATOM 948 O O . ASP A 1 113 ? 4.218 2.627 13.005 1.00 70.81 113 ASP A O 1
ATOM 952 N N . ASP A 1 114 ? 6.069 2.143 14.169 1.00 73.25 114 ASP A N 1
ATOM 953 C CA . ASP A 1 114 ? 6.165 0.752 13.700 1.00 73.25 114 ASP A CA 1
ATOM 954 C C . ASP A 1 114 ? 4.936 -0.088 14.106 1.00 73.25 114 ASP A C 1
ATOM 956 O O . ASP A 1 114 ? 4.489 -0.957 13.349 1.00 73.25 114 ASP A O 1
ATOM 960 N N . ASP A 1 115 ? 4.348 0.181 15.280 1.00 78.38 115 ASP A N 1
ATOM 961 C CA . ASP A 1 115 ? 3.117 -0.488 15.720 1.00 78.38 115 ASP A CA 1
ATOM 962 C C . ASP A 1 115 ? 1.932 -0.128 14.819 1.00 78.38 115 ASP A C 1
ATOM 964 O O . ASP A 1 115 ? 1.073 -0.976 14.562 1.00 78.38 115 ASP A O 1
ATOM 968 N N . PHE A 1 116 ? 1.873 1.117 14.332 1.00 81.88 116 PHE A N 1
ATOM 969 C CA . PHE A 1 116 ? 0.835 1.553 13.401 1.00 81.88 116 PHE A CA 1
ATOM 970 C C . PHE A 1 116 ? 0.951 0.811 12.067 1.00 81.88 116 PHE A C 1
ATOM 972 O O . PHE A 1 116 ? -0.034 0.228 11.606 1.00 81.88 116 PHE A O 1
ATOM 979 N N . ASP A 1 117 ? 2.153 0.743 11.492 1.00 78.94 117 ASP A N 1
ATOM 980 C CA . ASP A 1 117 ? 2.398 -0.005 10.255 1.00 78.94 117 ASP A CA 1
ATOM 981 C C . ASP A 1 117 ? 2.032 -1.485 10.418 1.00 78.94 117 ASP A C 1
ATOM 983 O O . ASP A 1 117 ? 1.383 -2.086 9.553 1.00 78.94 117 ASP A O 1
ATOM 987 N N . MET A 1 118 ? 2.402 -2.097 11.546 1.00 84.81 118 MET A N 1
ATOM 988 C CA . MET A 1 118 ? 2.048 -3.483 11.845 1.00 84.81 118 MET A CA 1
ATOM 989 C C . MET A 1 118 ? 0.528 -3.672 11.960 1.00 84.81 118 MET A C 1
ATOM 991 O O . MET A 1 118 ? -0.018 -4.650 11.441 1.00 84.81 118 MET A O 1
ATOM 995 N N . LEU A 1 119 ? -0.170 -2.734 12.601 1.00 89.94 119 LEU A N 1
ATOM 996 C CA . LEU A 1 119 ? -1.618 -2.762 12.787 1.00 89.94 119 LEU A CA 1
ATOM 997 C C . LEU A 1 119 ? -2.377 -2.633 11.460 1.00 89.94 119 LEU A C 1
ATOM 999 O O . LEU A 1 119 ? -3.317 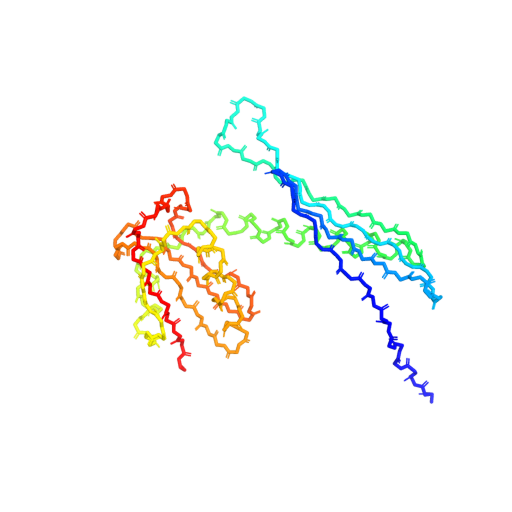-3.395 11.220 1.00 89.94 119 LEU A O 1
ATOM 1003 N N . VAL A 1 120 ? -1.945 -1.724 10.583 1.00 88.88 120 VAL A N 1
ATOM 1004 C CA . VAL A 1 120 ? -2.505 -1.565 9.232 1.00 88.88 120 VAL A CA 1
ATOM 1005 C C . VAL A 1 120 ? -2.269 -2.827 8.405 1.00 88.88 120 VAL A C 1
ATOM 1007 O O . VAL A 1 120 ? -3.207 -3.350 7.803 1.00 88.88 120 VAL A O 1
ATOM 1010 N N . ASN A 1 121 ? -1.053 -3.381 8.429 1.00 85.75 121 ASN A N 1
ATOM 1011 C CA . ASN A 1 121 ? -0.750 -4.635 7.734 1.00 85.75 121 ASN A CA 1
ATOM 1012 C C . ASN A 1 121 ? -1.625 -5.792 8.237 1.00 85.75 121 ASN A C 1
ATOM 1014 O O . ASN A 1 121 ? -2.144 -6.567 7.433 1.00 85.75 121 ASN A O 1
ATOM 1018 N N . LYS A 1 122 ? -1.846 -5.889 9.554 1.00 91.50 122 LYS A N 1
ATOM 1019 C CA . LYS A 1 122 ? -2.747 -6.891 10.132 1.00 91.50 122 LYS A CA 1
ATOM 1020 C C . LYS A 1 122 ? -4.186 -6.701 9.651 1.00 91.50 122 LYS A C 1
ATOM 1022 O O . LYS A 1 122 ? -4.803 -7.676 9.235 1.00 91.50 122 LYS A O 1
ATOM 1027 N N . ALA A 1 123 ? -4.700 -5.470 9.651 1.00 91.75 123 ALA A N 1
ATOM 1028 C CA . ALA A 1 123 ? -6.044 -5.176 9.152 1.00 91.75 123 ALA A CA 1
ATOM 1029 C C . ALA A 1 123 ? -6.213 -5.592 7.680 1.00 91.75 123 ALA A C 1
ATOM 1031 O O . ALA A 1 123 ? -7.217 -6.205 7.323 1.00 91.75 123 ALA A O 1
ATOM 1032 N N . ILE A 1 124 ? -5.205 -5.329 6.841 1.00 87.31 124 ILE A N 1
ATOM 1033 C CA . ILE A 1 124 ? -5.186 -5.741 5.432 1.00 87.31 124 ILE A CA 1
ATOM 1034 C C . ILE A 1 124 ? -5.253 -7.267 5.306 1.00 87.31 124 ILE A C 1
ATOM 1036 O O . ILE A 1 124 ? -6.091 -7.771 4.558 1.00 87.31 124 ILE A O 1
ATOM 1040 N N . ILE A 1 125 ? -4.416 -8.001 6.045 1.00 87.94 125 ILE A N 1
ATOM 1041 C CA . ILE A 1 125 ? -4.368 -9.471 5.996 1.00 87.94 125 ILE A CA 1
ATOM 1042 C C . ILE A 1 125 ? -5.701 -10.079 6.446 1.00 87.94 125 ILE A C 1
ATOM 1044 O O . ILE A 1 125 ? -6.260 -10.925 5.751 1.00 87.94 125 ILE A O 1
ATOM 1048 N N . GLU A 1 126 ? -6.244 -9.614 7.570 1.00 91.81 126 GLU A N 1
ATOM 1049 C CA . GLU A 1 126 ? -7.539 -10.078 8.084 1.00 91.81 126 GLU A CA 1
ATOM 1050 C C . GLU A 1 126 ? -8.686 -9.748 7.115 1.00 91.81 126 GLU A C 1
ATOM 1052 O O . GLU A 1 126 ? -9.660 -10.496 7.010 1.00 91.81 126 GLU A O 1
ATOM 1057 N N . SER A 1 127 ? -8.555 -8.662 6.342 1.00 93.56 127 SER A N 1
ATOM 1058 C CA . SER A 1 127 ? -9.591 -8.230 5.403 1.00 93.56 127 SER A CA 1
ATOM 1059 C C . SER A 1 127 ? -9.709 -9.073 4.136 1.00 93.56 127 SER A C 1
ATOM 1061 O O . SER A 1 127 ? -10.598 -8.833 3.319 1.00 93.56 127 SER A O 1
ATOM 1063 N N . VAL A 1 128 ? -8.823 -10.052 3.932 1.00 88.00 128 VAL A N 1
ATOM 1064 C CA . VAL A 1 128 ? -8.868 -10.931 2.754 1.00 88.00 128 VAL A CA 1
ATOM 1065 C C . VAL A 1 128 ? -10.188 -11.709 2.696 1.00 88.00 128 VAL A C 1
ATOM 1067 O O . VAL A 1 128 ? -10.743 -11.867 1.611 1.00 88.00 128 VAL A O 1
ATOM 1070 N N . ASN A 1 129 ? -10.714 -12.129 3.853 1.00 89.44 129 ASN A N 1
ATOM 1071 C CA . ASN A 1 129 ? -11.892 -13.001 3.946 1.00 89.44 129 ASN A CA 1
ATOM 1072 C C . ASN A 1 129 ? -13.147 -12.319 4.522 1.00 89.44 129 ASN A C 1
ATOM 1074 O O . ASN A 1 129 ? -14.216 -12.919 4.510 1.00 89.44 129 ASN A O 1
ATOM 1078 N N . SER A 1 130 ? -13.039 -11.096 5.043 1.00 92.44 130 SER A N 1
ATOM 1079 C CA . SER A 1 130 ? -14.153 -10.361 5.666 1.00 92.44 130 SER A CA 1
ATOM 1080 C C . SER A 1 130 ? -13.898 -8.859 5.639 1.00 92.44 130 SER A C 1
ATOM 1082 O O . SER A 1 130 ? -12.745 -8.445 5.587 1.00 92.44 130 SER A O 1
ATOM 1084 N N . GLU A 1 131 ? -14.928 -8.026 5.773 1.00 94.44 131 GLU A N 1
ATOM 1085 C CA . GLU A 1 131 ? -14.706 -6.588 5.971 1.00 94.44 131 GLU A CA 1
ATOM 1086 C C . GLU A 1 131 ? -14.085 -6.322 7.351 1.00 94.44 131 GLU A C 1
ATOM 1088 O O . GLU A 1 131 ? -14.554 -6.845 8.364 1.00 94.44 131 GLU A O 1
ATOM 1093 N N . ILE A 1 132 ? -13.031 -5.503 7.389 1.00 96.38 132 ILE A N 1
ATOM 1094 C CA . ILE A 1 132 ? -12.322 -5.114 8.614 1.00 96.38 132 ILE A CA 1
ATOM 1095 C C . ILE A 1 132 ? -12.341 -3.600 8.742 1.00 96.38 132 ILE A C 1
ATOM 1097 O O . ILE A 1 132 ? -11.907 -2.897 7.834 1.00 96.38 132 ILE A O 1
ATOM 1101 N N . ALA A 1 133 ? -12.791 -3.091 9.883 1.00 93.88 133 ALA A N 1
ATOM 1102 C CA . ALA A 1 133 ? -12.675 -1.684 10.223 1.00 93.88 133 ALA A CA 1
ATOM 1103 C C . ALA A 1 133 ? -11.554 -1.477 11.241 1.00 93.88 133 ALA A C 1
ATOM 1105 O O . ALA A 1 133 ? -11.505 -2.166 12.258 1.00 93.88 133 ALA A O 1
ATOM 1106 N N . LEU A 1 134 ? -10.675 -0.513 10.989 1.00 93.69 134 LEU A N 1
ATOM 1107 C CA . LEU A 1 134 ? -9.642 -0.081 11.923 1.00 93.69 134 LEU A CA 1
ATOM 1108 C C . LEU A 1 134 ? -9.921 1.360 12.342 1.00 93.69 134 LEU A C 1
ATOM 1110 O O . LEU A 1 134 ? -9.966 2.254 11.504 1.00 93.69 134 LEU A O 1
ATOM 1114 N N . ILE A 1 135 ? -10.105 1.574 13.638 1.00 91.62 135 ILE A N 1
ATOM 1115 C CA . ILE A 1 135 ? -10.433 2.865 14.239 1.00 91.62 135 ILE A CA 1
ATOM 1116 C C . ILE A 1 135 ? -9.276 3.257 15.152 1.00 91.62 135 ILE A C 1
ATOM 1118 O O . ILE A 1 135 ? -8.857 2.448 15.979 1.00 9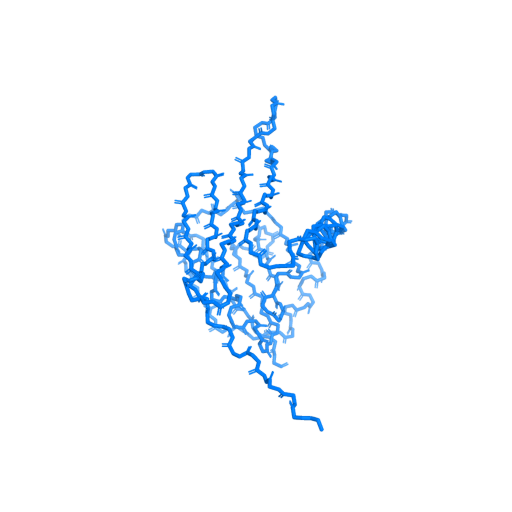1.62 135 ILE A O 1
ATOM 1122 N N . ILE A 1 136 ? -8.762 4.476 15.016 1.00 90.31 136 ILE A N 1
ATOM 1123 C CA . ILE A 1 136 ? -7.647 5.004 15.810 1.00 90.31 136 ILE A CA 1
ATOM 1124 C C . ILE A 1 136 ? -8.049 6.362 16.381 1.00 90.31 136 ILE A C 1
ATOM 1126 O O . ILE A 1 136 ? -8.406 7.270 15.637 1.00 90.31 136 ILE A O 1
ATOM 1130 N N . GLY A 1 137 ? -7.963 6.520 17.699 1.00 84.31 137 GLY A N 1
ATOM 1131 C CA . GLY A 1 137 ? -8.410 7.716 18.415 1.00 84.31 137 GLY A CA 1
ATOM 1132 C C . GLY A 1 137 ? -9.825 7.595 18.983 1.00 84.31 137 GLY A C 1
ATOM 1133 O O . GLY A 1 137 ? -10.367 6.502 19.119 1.00 84.31 137 GLY A O 1
ATOM 1134 N N . SER A 1 138 ? -10.398 8.730 19.386 1.00 67.50 138 SER A N 1
ATOM 1135 C CA . SER A 1 138 ? -11.763 8.819 19.918 1.00 67.50 138 SER A CA 1
ATOM 1136 C C . SER A 1 138 ? -12.801 8.886 18.794 1.00 67.50 138 SER A C 1
ATOM 1138 O O . SER A 1 138 ? -12.544 9.459 17.742 1.00 67.50 138 SER A O 1
ATOM 1140 N N . ASP A 1 139 ? -14.003 8.357 19.028 1.00 56.78 139 ASP A N 1
ATOM 1141 C CA . ASP A 1 139 ? -15.014 8.096 17.986 1.00 56.78 139 ASP A CA 1
ATOM 1142 C C . ASP A 1 139 ? -15.403 9.300 17.100 1.00 56.78 139 ASP A C 1
ATOM 1144 O O . ASP A 1 139 ? -15.821 9.101 15.957 1.00 56.78 139 ASP A O 1
ATOM 1148 N N . LYS A 1 140 ? -15.250 10.540 17.598 1.00 56.72 140 LYS A N 1
ATOM 1149 C CA . LYS A 1 140 ? -15.628 11.778 16.886 1.00 56.72 140 LYS A CA 1
ATOM 1150 C C . LYS A 1 140 ? -14.514 12.405 16.035 1.00 56.72 140 LYS A C 1
ATOM 1152 O O . LYS A 1 140 ? -14.829 13.007 15.020 1.00 56.72 140 LYS A O 1
ATOM 1157 N N . ASN A 1 141 ? -13.244 12.257 16.423 1.00 64.12 141 ASN A N 1
ATOM 1158 C CA . ASN A 1 141 ? -12.087 12.849 15.720 1.00 64.12 141 ASN A CA 1
ATOM 1159 C C . ASN A 1 141 ? -11.030 11.798 15.337 1.00 64.12 141 ASN A C 1
ATOM 1161 O O . ASN A 1 141 ? -9.893 12.133 15.011 1.00 64.12 141 ASN A O 1
ATOM 1165 N N . GLY A 1 142 ? -11.387 10.522 15.443 1.00 77.06 142 GLY A N 1
ATOM 1166 C CA . GLY A 1 142 ? -10.516 9.402 15.144 1.00 77.06 142 GLY A CA 1
ATOM 1167 C C . GLY A 1 142 ? -10.436 9.116 13.653 1.00 77.06 142 GLY A C 1
ATOM 1168 O O . GLY A 1 142 ? -11.336 9.434 12.874 1.00 77.06 142 GLY A O 1
ATOM 1169 N N . ILE A 1 143 ? -9.350 8.463 13.271 1.00 87.75 143 ILE A N 1
ATOM 1170 C CA . ILE A 1 143 ? -9.156 7.961 11.921 1.00 87.75 143 ILE A CA 1
ATOM 1171 C C . ILE A 1 143 ? -9.879 6.631 11.817 1.00 87.75 143 ILE A C 1
ATOM 1173 O O . ILE A 1 143 ? -9.737 5.767 12.685 1.00 87.75 143 ILE A O 1
ATOM 1177 N N . LYS A 1 144 ? -10.654 6.468 10.754 1.00 89.69 144 LYS A N 1
ATOM 1178 C CA . LYS A 1 144 ? -11.413 5.251 10.487 1.00 89.69 144 LYS A CA 1
ATOM 1179 C C . LYS A 1 144 ? -10.998 4.733 9.117 1.00 89.69 144 LYS A C 1
ATOM 1181 O O . LYS A 1 144 ? -11.114 5.442 8.124 1.00 89.69 144 LYS A O 1
ATOM 1186 N N . PHE A 1 145 ? -10.540 3.492 9.059 1.00 91.62 145 PHE A N 1
ATOM 1187 C CA . PHE A 1 145 ? -10.258 2.770 7.826 1.00 91.62 145 PHE A CA 1
ATOM 1188 C C . PHE A 1 145 ? -11.221 1.599 7.700 1.00 91.62 145 PHE A C 1
ATOM 1190 O O . PHE A 1 145 ? -11.504 0.921 8.687 1.00 91.62 145 PHE A O 1
ATOM 1197 N N . LEU A 1 146 ? -11.686 1.328 6.488 1.00 92.38 146 LEU A N 1
ATOM 1198 C CA . LEU A 1 146 ? -12.450 0.135 6.156 1.00 92.38 146 LEU A CA 1
ATOM 1199 C C . LEU A 1 146 ? -11.722 -0.622 5.054 1.00 92.38 146 LEU A C 1
ATOM 1201 O O . LEU A 1 146 ? -11.463 -0.071 3.982 1.00 92.38 146 LEU A O 1
ATOM 1205 N N . PHE A 1 147 ? -11.425 -1.886 5.312 1.00 92.44 147 PHE A N 1
ATOM 1206 C CA . PHE A 1 147 ? -10.728 -2.784 4.410 1.00 92.44 147 PHE A CA 1
ATOM 1207 C C . PHE A 1 147 ? -11.648 -3.915 3.954 1.00 92.44 147 PHE A C 1
ATOM 1209 O O . PHE A 1 147 ? -12.434 -4.443 4.741 1.00 92.44 147 PHE A O 1
ATOM 1216 N N . ASN A 1 148 ? -11.527 -4.311 2.690 1.00 90.12 148 ASN A N 1
ATOM 1217 C CA . ASN A 1 148 ? -12.228 -5.457 2.119 1.00 90.12 148 ASN A CA 1
ATOM 1218 C C . ASN A 1 148 ? -11.379 -6.089 1.004 1.00 90.12 148 ASN A C 1
ATOM 1220 O O . ASN A 1 148 ? -10.810 -5.383 0.165 1.00 90.12 148 ASN A O 1
ATOM 1224 N N . LYS A 1 149 ? -11.281 -7.422 0.988 1.00 88.50 149 LYS A N 1
ATOM 1225 C CA . LYS A 1 149 ? -10.469 -8.216 0.047 1.00 88.50 149 LYS A CA 1
ATOM 1226 C C . LYS A 1 149 ? -9.006 -7.762 -0.017 1.00 88.50 149 LYS A C 1
ATOM 1228 O O . LYS A 1 149 ? -8.427 -7.694 -1.100 1.00 88.50 149 LYS A O 1
ATOM 1233 N N . GLY A 1 150 ? -8.424 -7.388 1.122 1.00 79.06 150 GLY A N 1
ATOM 1234 C CA . GLY A 1 150 ? -7.045 -6.892 1.195 1.00 79.06 150 GLY A CA 1
ATOM 1235 C C . GLY A 1 150 ? -6.847 -5.451 0.712 1.00 79.06 150 GLY A C 1
ATOM 1236 O O . GLY A 1 150 ? -5.709 -5.013 0.579 1.00 79.06 150 GLY A O 1
ATOM 1237 N N . ASN A 1 151 ? -7.918 -4.702 0.435 1.00 77.69 151 ASN A N 1
ATOM 1238 C CA . ASN A 1 151 ? -7.836 -3.327 -0.057 1.00 77.69 151 ASN A CA 1
ATOM 1239 C C . ASN A 1 151 ? -8.481 -2.356 0.924 1.00 77.69 151 ASN A C 1
ATOM 1241 O O . ASN A 1 151 ? -9.545 -2.644 1.465 1.00 77.69 151 ASN A O 1
ATOM 1245 N N . LEU A 1 152 ? -7.894 -1.170 1.084 1.00 85.88 152 LEU A N 1
ATOM 1246 C CA . LEU A 1 152 ? -8.571 -0.044 1.724 1.00 85.88 152 LEU A CA 1
ATOM 1247 C C . LEU A 1 152 ? -9.705 0.426 0.806 1.00 85.88 152 LEU A C 1
ATOM 1249 O O . LEU A 1 152 ? -9.434 0.797 -0.338 1.00 85.88 152 LEU A O 1
ATOM 1253 N N . ILE A 1 153 ? -10.950 0.399 1.280 1.00 86.12 153 ILE A N 1
ATOM 1254 C CA . ILE A 1 153 ? -12.146 0.772 0.506 1.00 86.12 153 ILE A CA 1
ATOM 1255 C C . ILE A 1 153 ? -12.790 2.080 0.968 1.00 86.12 153 ILE A C 1
ATOM 1257 O O . ILE A 1 153 ? -13.385 2.764 0.139 1.00 86.12 153 ILE A O 1
ATOM 1261 N N . LYS A 1 154 ? -12.658 2.445 2.249 1.00 87.19 154 LYS A N 1
ATOM 1262 C CA . LYS A 1 154 ? -13.088 3.744 2.787 1.00 87.19 154 LYS A CA 1
ATOM 1263 C C . LYS A 1 154 ? -12.098 4.224 3.834 1.00 87.19 154 LYS A C 1
ATOM 1265 O O . LYS A 1 154 ? -11.573 3.415 4.597 1.00 87.19 154 LYS A O 1
ATOM 1270 N N . GLU A 1 155 ? -11.893 5.529 3.895 1.00 87.19 155 GLU A N 1
ATOM 1271 C CA . GLU A 1 155 ? -11.108 6.177 4.937 1.00 87.19 155 GLU A CA 1
ATOM 1272 C C . GLU A 1 155 ? -11.790 7.463 5.394 1.00 87.19 155 GLU A C 1
ATOM 1274 O O . GLU A 1 155 ? -12.557 8.072 4.647 1.00 87.19 155 GLU A O 1
ATOM 1279 N N . LYS A 1 156 ? -11.528 7.847 6.639 1.00 85.56 156 LYS A N 1
ATOM 1280 C CA . LYS A 1 156 ? -11.936 9.120 7.216 1.00 85.56 156 LYS A CA 1
ATOM 1281 C C . LYS A 1 156 ? -10.886 9.585 8.215 1.00 85.56 156 LYS A C 1
ATOM 1283 O O . LYS A 1 156 ? -10.376 8.776 8.990 1.00 85.56 156 LYS A O 1
ATOM 1288 N N . GLY A 1 157 ? -10.650 10.893 8.249 1.00 80.50 157 GLY A N 1
ATOM 1289 C CA . GLY A 1 157 ? -9.654 11.524 9.109 1.00 80.50 157 GLY A CA 1
ATOM 1290 C C . GLY A 1 157 ? -8.288 11.594 8.432 1.00 80.50 157 GLY A C 1
ATOM 1291 O O . GLY A 1 157 ? -8.097 11.084 7.332 1.00 80.50 157 GLY A O 1
ATOM 1292 N N . SER A 1 158 ? -7.332 12.245 9.092 1.00 75.44 158 SER A N 1
ATOM 1293 C CA . SER A 1 158 ? -5.968 12.396 8.575 1.00 75.44 158 SER A CA 1
ATOM 1294 C C . SER A 1 158 ? -4.980 11.571 9.388 1.00 75.44 158 SER A C 1
ATOM 1296 O O . SER A 1 158 ? -4.932 11.692 10.613 1.00 75.44 158 SER A O 1
ATOM 1298 N N . VAL A 1 159 ? -4.135 10.798 8.701 1.00 72.69 159 VAL A N 1
ATOM 1299 C CA . VAL A 1 159 ? -3.014 10.037 9.291 1.00 72.69 159 VAL A CA 1
ATOM 1300 C C . VAL A 1 159 ? -2.030 10.953 10.024 1.00 72.69 159 VAL A C 1
ATOM 1302 O O . VAL A 1 159 ? -1.411 10.543 11.000 1.00 72.69 159 VAL A O 1
ATOM 1305 N N . GLU A 1 160 ? -1.953 12.231 9.645 1.00 68.19 160 GLU A N 1
ATOM 1306 C CA . GLU A 1 160 ? -1.116 13.228 10.324 1.00 68.19 160 GLU A CA 1
ATOM 1307 C C . GLU A 1 160 ? -1.540 13.482 11.777 1.00 68.19 160 GLU A C 1
ATOM 1309 O O . GLU A 1 160 ? -0.753 14.012 12.566 1.00 68.19 160 GLU A O 1
ATOM 1314 N N . SER A 1 161 ? -2.766 13.098 12.148 1.00 69.75 161 SER A N 1
ATOM 1315 C CA . SER A 1 161 ? -3.272 13.200 13.519 1.00 69.75 161 SER A CA 1
ATOM 1316 C C . SER A 1 161 ? -2.851 12.029 14.417 1.00 69.75 161 SER A C 1
ATOM 1318 O O . SER A 1 161 ? -3.046 12.108 15.630 1.00 69.75 161 SER A O 1
ATOM 1320 N N . ILE A 1 162 ? -2.227 10.977 13.863 1.00 74.56 162 ILE A N 1
ATOM 1321 C CA . ILE A 1 162 ? -1.737 9.836 14.646 1.00 74.56 162 ILE A CA 1
ATOM 1322 C C . ILE A 1 162 ? -0.558 10.257 15.518 1.00 74.56 162 ILE A C 1
ATOM 1324 O O . ILE A 1 162 ? 0.385 10.919 15.075 1.00 74.56 162 ILE A O 1
ATOM 1328 N N . ARG A 1 163 ? -0.619 9.867 16.789 1.00 76.50 163 ARG A N 1
ATOM 1329 C CA . ARG A 1 163 ? 0.432 10.064 17.786 1.00 76.50 163 ARG A CA 1
ATOM 1330 C C . ARG A 1 163 ? 0.585 8.791 18.615 1.00 76.50 163 ARG A C 1
ATOM 1332 O O . ARG A 1 163 ? -0.383 8.052 18.820 1.00 76.50 163 ARG A O 1
ATOM 1339 N N . SER A 1 164 ? 1.789 8.570 19.138 1.00 78.31 164 SER A N 1
ATOM 1340 C CA . SER A 1 164 ? 2.013 7.559 20.175 1.00 78.31 164 SER A CA 1
ATOM 1341 C C . SER A 1 164 ? 1.065 7.797 21.361 1.00 78.31 164 SER A C 1
ATOM 1343 O O . SER A 1 164 ? 0.774 8.938 21.726 1.00 78.31 164 SER A O 1
ATOM 1345 N N . GLY A 1 165 ? 0.535 6.716 21.929 1.00 82.62 165 GLY A N 1
ATOM 1346 C CA . GLY A 1 165 ? -0.447 6.740 23.013 1.00 82.62 165 GLY A CA 1
ATOM 1347 C C . GLY A 1 165 ? -1.911 6.732 22.557 1.00 82.62 165 GLY A C 1
ATOM 1348 O O . GLY A 1 165 ? -2.802 6.601 23.399 1.00 82.62 165 GLY A O 1
ATOM 1349 N N . MET A 1 166 ? -2.198 6.815 21.252 1.00 87.88 166 MET A N 1
ATOM 1350 C CA . MET A 1 166 ? -3.574 6.714 20.756 1.00 87.88 166 MET A CA 1
ATOM 1351 C C . MET A 1 166 ? -4.124 5.293 20.890 1.00 87.88 166 MET A C 1
ATOM 1353 O O . MET A 1 166 ? -3.454 4.305 20.585 1.00 87.88 166 MET A O 1
ATOM 1357 N N . LYS A 1 167 ? -5.381 5.196 21.331 1.00 91.81 167 LYS A N 1
ATOM 1358 C CA . LYS A 1 167 ? -6.119 3.931 21.368 1.00 91.81 167 LYS A CA 1
ATOM 1359 C C . LYS A 1 167 ? -6.522 3.516 19.960 1.00 91.81 167 LYS A C 1
ATOM 1361 O O . LYS A 1 167 ? -6.825 4.370 19.131 1.00 91.81 167 LYS A O 1
ATOM 1366 N N . PHE A 1 168 ? -6.593 2.215 19.724 1.00 92.75 168 PHE A N 1
ATOM 1367 C CA . PHE A 1 168 ? -7.153 1.663 18.501 1.00 92.75 168 PHE A CA 1
ATOM 1368 C C . PHE A 1 168 ? -8.170 0.561 18.797 1.00 92.75 168 PHE A C 1
ATOM 1370 O O . PHE A 1 168 ? -8.095 -0.121 19.824 1.00 92.75 168 PHE A O 1
ATOM 1377 N N . VAL A 1 169 ? -9.089 0.359 17.857 1.00 93.31 169 VAL A N 1
ATOM 1378 C CA . VAL A 1 169 ? -10.060 -0.736 17.834 1.00 93.31 169 VAL A CA 1
ATOM 1379 C C . VAL A 1 169 ? -10.129 -1.291 16.416 1.00 93.31 169 VAL A C 1
ATOM 1381 O O . VAL A 1 169 ? -10.343 -0.553 15.460 1.00 93.31 169 VAL A O 1
ATOM 1384 N N . MET A 1 170 ? -9.970 -2.601 16.278 1.00 94.44 170 MET A N 1
ATOM 1385 C CA . MET A 1 170 ? -10.188 -3.338 15.042 1.00 94.44 170 MET A CA 1
ATOM 1386 C C . MET A 1 170 ? -11.481 -4.135 15.168 1.00 94.44 170 MET A C 1
ATOM 1388 O O . MET A 1 170 ? -11.655 -4.907 16.117 1.00 94.44 170 MET A O 1
ATOM 1392 N N . LYS A 1 171 ? -12.381 -3.959 14.207 1.00 95.12 171 LYS A N 1
ATOM 1393 C CA . LYS A 1 171 ? -13.650 -4.674 14.124 1.00 95.12 171 LYS A CA 1
ATOM 1394 C C . LYS A 1 171 ? -13.740 -5.487 12.839 1.00 95.12 171 LYS A C 1
ATOM 1396 O O . LYS A 1 171 ? -13.172 -5.101 11.824 1.00 95.12 171 LYS A O 1
ATOM 1401 N N . LYS A 1 172 ? -14.473 -6.592 12.888 1.00 95.75 172 LYS A N 1
ATOM 1402 C CA . LYS A 1 172 ? -14.693 -7.530 11.788 1.00 95.75 172 LYS A CA 1
ATOM 1403 C C . LYS A 1 172 ? -16.182 -7.702 11.536 1.00 95.75 172 LYS A C 1
ATOM 1405 O O . LYS A 1 172 ? -16.950 -7.816 12.491 1.00 95.75 172 LYS A O 1
ATOM 1410 N N . LYS A 1 173 ? -16.572 -7.703 10.264 1.00 92.31 173 LYS A N 1
ATOM 1411 C CA . LYS A 1 173 ? -17.928 -8.048 9.840 1.00 92.31 173 LYS A CA 1
ATOM 1412 C C . LYS A 1 173 ? -18.086 -9.563 9.866 1.00 92.31 173 LYS A C 1
ATOM 1414 O O . LYS A 1 173 ? -17.236 -10.263 9.310 1.00 92.31 173 LYS A O 1
ATOM 1419 N N . GLU A 1 174 ? -19.113 -10.027 10.565 1.00 78.75 174 GLU A N 1
ATOM 1420 C CA . GLU A 1 174 ? -19.513 -11.439 10.570 1.00 78.75 174 GLU A CA 1
ATOM 1421 C C . GLU A 1 174 ? -20.364 -11.790 9.352 1.00 78.75 174 GLU A C 1
ATOM 1423 O O . GLU A 1 174 ? -21.130 -10.913 8.891 1.00 78.75 174 GLU A O 1
#

Organism: NCBI:txid563177

Foldseek 3Di:
DDDPPPPDDWDWDWDDDPFKIKIWIFDPDPVTKTKIWMWGWDQDVPHNPDTDTDIDIDIDTPPVVVVVVVVVVVVVVVVVVVVVQVVDADDLVRVVVVCVQWAWDDKDFAADPVSVVVVLQVQLVVQLVWKKWKWKADSPQIWIFIGHNSDTDHIHHDPVPDDGGIMMTMITHD

pLDDT: mean 81.32, std 12.17, range [34.88, 96.38]

Secondary structure (DSSP, 8-state):
----------EEEEEEETTEEEEEEEE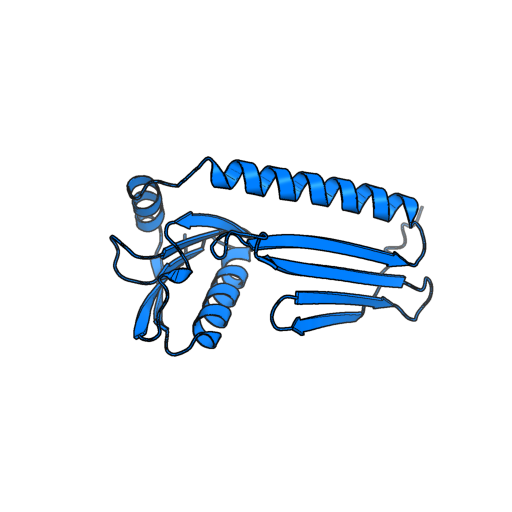-SSSPEEEEEEEEEEEETTEEEEEEEEEEEEEESTTHHHHHHHHHHHHHHHHHHHHHHHT-PPPHHHHHHHHHTEEEEEEEE--SHHHHHHHHHHHHHHTTTS-EEEEES-TTT-EEEEEETTEEEEEES-GGG--TT-EEEEEEE-

Radius of gyration: 19.72 Å; chains: 1; bounding box: 42×56×50 Å